Protein AF-A0A7G6E8T7-F1 (afdb_monomer_lite)

Radius of gyration: 18.25 Å; chains: 1; bounding box: 57×19×33 Å

Sequence (57 aa):
MGERTHDYPITFGQANVRGLHVRGKMDKEFNQLMSLYPQPVRHKASVEYLPLPKLKK

pLDDT: mean 79.12, std 14.72, range [41.47, 95.56]

Secondary structure (DSSP, 8-state):
--S--S-PPPPHHHHHHTT--------HHHHHHHHTSPPP--SS-SS---SS-----

InterPro domains:
  IPR002825 Uncharacterized protein MJ0137-like [PF01972] (2-55)

Organism: Thermanaerosceptrum fracticalcis (NCBI:txid1712410)

Structure (mmCIF, N/CA/C/O backbone):
data_AF-A0A7G6E8T7-F1
#
_entry.id   AF-A0A7G6E8T7-F1
#
loop_
_atom_site.group_PDB
_atom_site.id
_atom_site.type_symbol
_atom_site.label_atom_id
_atom_site.label_alt_id
_atom_site.label_comp_id
_atom_site.label_asym_id
_atom_site.label_entity_id
_atom_site.label_seq_id
_atom_site.pdbx_PDB_ins_code
_atom_site.Cartn_x
_atom_site.Cartn_y
_atom_site.Cartn_z
_atom_site.occupancy
_atom_site.B_iso_or_equiv
_atom_site.auth_seq_id
_atom_site.auth_comp_id
_atom_site.auth_asym_id
_atom_site.auth_atom_id
_atom_site.pdbx_PDB_model_num
ATOM 1 N N . MET A 1 1 ? 25.653 -12.360 -9.954 1.00 41.47 1 MET A N 1
ATOM 2 C CA . MET A 1 1 ? 25.157 -10.972 -10.046 1.00 41.47 1 MET A CA 1
ATOM 3 C C . MET A 1 1 ? 23.642 -11.028 -10.046 1.00 41.47 1 MET A C 1
ATOM 5 O O . MET A 1 1 ? 23.084 -11.659 -10.929 1.00 41.47 1 MET A O 1
ATOM 9 N N . GLY A 1 2 ? 22.995 -10.486 -9.018 1.00 57.84 2 GLY A N 1
ATOM 10 C CA . GLY A 1 2 ? 21.540 -10.389 -8.932 1.00 57.84 2 GLY A CA 1
ATOM 11 C C . GLY A 1 2 ? 21.204 -8.916 -8.810 1.00 57.84 2 GLY A C 1
ATOM 12 O O . GLY A 1 2 ? 21.691 -8.261 -7.896 1.00 57.84 2 GLY A O 1
ATOM 13 N N . GLU A 1 3 ? 20.438 -8.386 -9.756 1.00 67.81 3 GLU A N 1
ATOM 14 C CA . GLU A 1 3 ? 20.190 -6.946 -9.897 1.00 67.81 3 GLU A CA 1
ATOM 15 C C . GLU A 1 3 ? 19.490 -6.342 -8.664 1.00 67.81 3 GLU A C 1
ATOM 17 O O . GLU A 1 3 ? 19.504 -5.129 -8.472 1.00 67.81 3 GLU A O 1
ATOM 22 N N . ARG A 1 4 ? 18.879 -7.182 -7.809 1.00 60.12 4 ARG A N 1
ATOM 23 C CA . ARG A 1 4 ? 18.161 -6.794 -6.585 1.00 60.12 4 ARG A CA 1
ATOM 24 C C . ARG A 1 4 ? 18.214 -7.924 -5.550 1.00 60.12 4 ARG A C 1
ATOM 26 O O . ARG A 1 4 ? 17.553 -8.940 -5.726 1.00 60.12 4 ARG A O 1
ATOM 33 N N . THR A 1 5 ? 18.994 -7.755 -4.483 1.00 60.91 5 THR A N 1
ATOM 34 C CA . THR A 1 5 ? 19.150 -8.734 -3.381 1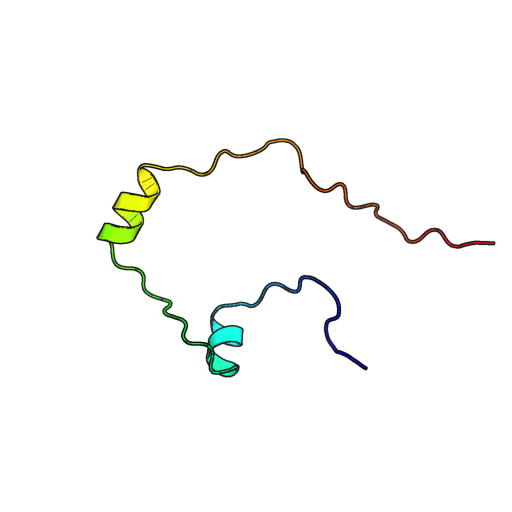.00 60.91 5 THR A CA 1
ATOM 35 C C . THR A 1 5 ? 18.408 -8.338 -2.091 1.00 60.91 5 THR A C 1
ATOM 37 O O . THR A 1 5 ? 18.574 -8.999 -1.070 1.00 60.91 5 THR A O 1
ATOM 40 N N . HIS A 1 6 ? 17.600 -7.270 -2.124 1.00 70.69 6 HIS A N 1
ATOM 41 C CA . HIS A 1 6 ? 16.810 -6.726 -1.003 1.00 70.69 6 HIS A CA 1
ATOM 42 C C . HIS A 1 6 ? 15.335 -6.513 -1.395 1.00 70.69 6 HIS A C 1
ATOM 44 O O . HIS A 1 6 ? 14.952 -6.804 -2.532 1.00 70.69 6 HIS A O 1
ATOM 50 N N . ASP A 1 7 ? 14.538 -5.954 -0.476 1.00 69.56 7 ASP A N 1
ATOM 51 C CA . ASP A 1 7 ? 13.127 -5.585 -0.656 1.00 69.56 7 ASP A CA 1
ATOM 52 C C . ASP A 1 7 ? 12.963 -4.440 -1.665 1.00 69.56 7 ASP A C 1
ATOM 54 O O . ASP A 1 7 ? 12.742 -3.277 -1.327 1.00 69.56 7 ASP A O 1
ATOM 58 N N . TYR A 1 8 ? 13.099 -4.758 -2.948 1.00 79.75 8 TYR A N 1
ATOM 59 C CA . TYR A 1 8 ? 12.756 -3.828 -4.008 1.00 79.75 8 TYR A CA 1
ATOM 60 C C . TYR A 1 8 ? 11.235 -3.834 -4.227 1.00 79.75 8 TYR A C 1
ATOM 62 O O . TYR A 1 8 ? 10.686 -4.880 -4.594 1.00 79.75 8 TYR A O 1
ATOM 70 N N . PRO A 1 9 ? 10.544 -2.689 -4.080 1.00 81.62 9 PRO A N 1
ATOM 71 C CA . PRO A 1 9 ? 9.105 -2.624 -4.294 1.00 81.62 9 PRO A CA 1
ATOM 72 C C . PRO A 1 9 ? 8.775 -2.855 -5.772 1.00 81.62 9 PRO A C 1
ATOM 74 O O . PRO A 1 9 ? 9.198 -2.100 -6.646 1.00 81.62 9 PRO A O 1
ATOM 77 N N . ILE A 1 10 ? 7.996 -3.897 -6.060 1.00 88.00 10 ILE A N 1
ATOM 78 C CA . ILE A 1 10 ? 7.528 -4.195 -7.415 1.00 88.00 10 ILE A CA 1
ATOM 79 C C . ILE A 1 10 ? 6.310 -3.321 -7.707 1.00 88.00 10 ILE A C 1
ATOM 81 O O . ILE A 1 10 ? 5.290 -3.408 -7.024 1.00 88.00 10 ILE A O 1
ATOM 85 N N . THR A 1 11 ? 6.399 -2.485 -8.739 1.00 91.31 11 THR A N 1
ATOM 86 C CA . THR A 1 11 ? 5.254 -1.674 -9.171 1.00 91.31 11 THR A CA 1
ATOM 87 C C . THR A 1 11 ? 4.252 -2.514 -9.963 1.00 91.31 11 THR A C 1
ATOM 89 O O . THR A 1 11 ? 4.604 -3.547 -10.532 1.00 91.31 11 THR A O 1
ATOM 92 N N . PHE A 1 12 ? 3.004 -2.048 -10.075 1.00 92.81 12 PHE A N 1
ATOM 93 C CA . PHE A 1 12 ? 1.978 -2.721 -10.881 1.00 92.81 12 PHE A CA 1
ATOM 94 C C . PHE A 1 12 ? 2.443 -2.998 -12.323 1.00 92.81 12 PHE A C 1
ATOM 96 O O . PHE A 1 12 ? 2.307 -4.116 -12.815 1.00 92.81 12 PHE A O 1
ATOM 103 N N . GLY A 1 13 ? 3.052 -2.005 -12.983 1.00 94.12 13 GLY A N 1
ATOM 104 C CA . GLY A 1 13 ? 3.563 -2.161 -14.348 1.00 94.12 13 GLY A CA 1
ATOM 105 C C . GLY A 1 13 ? 4.667 -3.216 -14.447 1.00 94.12 13 GLY A C 1
ATOM 106 O O . GLY A 1 13 ? 4.649 -4.047 -15.351 1.00 94.12 13 GLY A O 1
ATOM 107 N N . GLN A 1 14 ? 5.587 -3.241 -13.479 1.00 92.88 14 GLN A N 1
ATOM 108 C CA . GLN A 1 14 ? 6.643 -4.254 -13.427 1.00 92.88 14 GLN A CA 1
ATOM 109 C C . GLN A 1 14 ? 6.090 -5.654 -13.162 1.00 92.88 14 GLN A C 1
ATOM 111 O O . GLN A 1 14 ? 6.562 -6.613 -13.766 1.00 92.88 14 GLN A O 1
ATOM 116 N N . ALA A 1 15 ? 5.099 -5.779 -12.278 1.00 93.69 15 ALA A N 1
ATOM 117 C CA . ALA A 1 15 ? 4.439 -7.048 -12.007 1.00 93.69 15 ALA A CA 1
ATOM 118 C C . ALA A 1 15 ? 3.740 -7.595 -13.260 1.00 93.69 15 ALA A C 1
ATOM 120 O O . ALA A 1 15 ? 3.896 -8.773 -13.576 1.00 93.69 15 ALA A O 1
ATOM 121 N N . ASN A 1 16 ? 3.060 -6.727 -14.015 1.00 93.56 16 ASN A N 1
ATOM 122 C CA . ASN A 1 16 ? 2.391 -7.100 -15.259 1.00 93.56 16 ASN A CA 1
ATOM 123 C C . ASN A 1 16 ? 3.385 -7.595 -16.328 1.00 93.56 16 ASN A C 1
ATOM 125 O O . ASN A 1 16 ? 3.197 -8.662 -16.901 1.00 93.56 16 ASN A O 1
ATOM 129 N N . VAL A 1 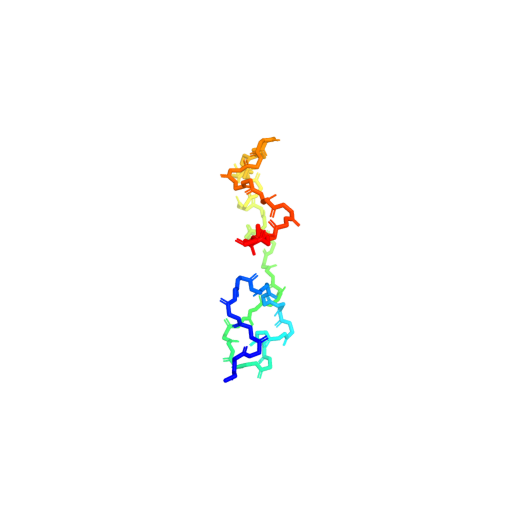17 ? 4.494 -6.874 -16.546 1.00 95.56 17 VAL A N 1
ATOM 130 C CA . VAL A 1 17 ? 5.553 -7.282 -17.499 1.00 95.56 17 VAL A CA 1
ATOM 131 C C . VAL A 1 17 ? 6.195 -8.620 -17.111 1.00 95.56 17 VAL A C 1
ATOM 133 O O . VAL A 1 17 ? 6.605 -9.386 -17.977 1.00 95.56 17 VAL A O 1
ATOM 136 N N . ARG A 1 18 ? 6.259 -8.929 -15.812 1.00 92.88 18 ARG A N 1
ATOM 137 C CA . ARG A 1 18 ? 6.777 -10.204 -15.289 1.00 92.88 18 ARG A CA 1
ATOM 138 C C . ARG A 1 18 ? 5.785 -11.368 -15.404 1.00 92.88 18 ARG A C 1
ATOM 140 O O . ARG A 1 18 ? 6.113 -12.465 -14.964 1.00 92.88 18 ARG A O 1
ATOM 147 N N . GLY A 1 19 ? 4.587 -11.144 -15.948 1.00 94.31 19 GLY A N 1
ATOM 148 C CA . GLY A 1 19 ? 3.547 -12.168 -16.065 1.00 94.31 19 GLY A CA 1
ATOM 149 C C . GLY A 1 19 ? 2.882 -12.529 -14.735 1.00 94.31 19 GLY A C 1
ATOM 150 O O . GLY A 1 19 ? 2.253 -13.579 -14.629 1.00 94.31 19 GLY A O 1
ATOM 151 N N . LEU A 1 20 ? 3.017 -11.687 -13.703 1.00 94.50 20 LEU A N 1
ATOM 152 C CA . LEU A 1 20 ? 2.283 -11.884 -12.457 1.00 94.50 20 LEU A CA 1
ATOM 153 C C . LEU A 1 20 ? 0.805 -11.552 -12.683 1.00 94.50 20 LEU A C 1
ATOM 155 O O . LEU A 1 20 ? 0.474 -10.540 -13.300 1.00 94.50 20 LEU A O 1
ATOM 159 N N . HIS A 1 21 ? -0.087 -12.376 -12.133 1.00 93.62 21 HIS A N 1
ATOM 160 C CA . HIS A 1 21 ? -1.530 -12.144 -12.179 1.00 93.62 21 HIS A CA 1
ATOM 161 C C . HIS A 1 21 ? -1.919 -10.974 -11.268 1.00 93.62 21 HIS A C 1
ATOM 163 O O . HIS A 1 21 ? -2.294 -11.159 -10.111 1.00 93.62 21 HIS A O 1
ATOM 169 N N . VAL A 1 22 ? -1.813 -9.753 -11.790 1.00 93.06 22 VAL A N 1
ATOM 170 C CA . VAL A 1 22 ? -2.149 -8.518 -11.075 1.00 93.06 22 VAL A CA 1
ATOM 171 C C . VAL A 1 22 ? -3.315 -7.787 -11.740 1.00 93.06 22 VAL A C 1
ATOM 173 O O . VAL A 1 22 ? -3.409 -7.716 -12.963 1.00 93.06 22 VAL A O 1
ATOM 176 N N . ARG A 1 23 ? -4.203 -7.194 -10.932 1.00 91.31 23 ARG A N 1
ATOM 177 C CA . ARG A 1 23 ? -5.354 -6.395 -11.389 1.00 91.31 23 ARG A CA 1
ATOM 178 C C . ARG A 1 23 ? -5.272 -4.988 -10.799 1.00 91.31 23 ARG A C 1
ATOM 180 O O . ARG A 1 23 ? -5.219 -4.837 -9.586 1.00 91.31 23 ARG A O 1
ATOM 187 N N . GLY A 1 24 ? -5.261 -3.963 -11.654 1.00 86.44 24 GLY A N 1
ATOM 188 C CA . GLY A 1 24 ? -5.078 -2.566 -11.226 1.00 86.44 24 GLY A CA 1
ATOM 189 C C . GLY A 1 24 ? -6.368 -1.824 -10.861 1.00 86.44 24 GLY A C 1
ATOM 190 O O . GLY A 1 24 ? -6.320 -0.802 -10.185 1.00 86.44 24 GLY A O 1
ATOM 191 N N . LYS A 1 25 ? -7.530 -2.316 -11.302 1.00 87.50 25 LYS A N 1
ATOM 192 C CA . LYS A 1 25 ? -8.836 -1.708 -11.020 1.00 87.50 25 LYS A CA 1
ATOM 193 C C . LYS A 1 25 ? -9.539 -2.526 -9.942 1.00 87.50 25 LYS A C 1
ATOM 195 O O . LYS A 1 25 ? -9.995 -3.633 -10.217 1.00 87.50 25 LYS A O 1
ATOM 200 N N . MET A 1 26 ? -9.572 -1.993 -8.725 1.00 87.75 26 MET A N 1
ATOM 201 C CA . MET A 1 26 ? -10.313 -2.584 -7.611 1.00 87.75 26 MET A CA 1
ATOM 202 C C . MET A 1 26 ? -11.753 -2.083 -7.626 1.00 87.75 26 MET A C 1
ATOM 204 O O . MET A 1 26 ? -11.996 -0.888 -7.802 1.00 87.75 26 MET A O 1
ATOM 208 N N . ASP A 1 27 ? -12.696 -2.997 -7.424 1.00 93.50 27 ASP A N 1
ATOM 209 C CA . ASP A 1 27 ? -14.120 -2.682 -7.392 1.00 93.50 27 ASP A CA 1
ATOM 210 C C . ASP A 1 27 ? -14.445 -1.757 -6.208 1.00 93.50 27 ASP A C 1
ATOM 212 O O . ASP A 1 27 ? -13.798 -1.796 -5.155 1.00 93.50 27 ASP A O 1
ATOM 216 N N . LYS A 1 28 ? -15.447 -0.886 -6.374 1.00 92.62 28 LYS A N 1
ATOM 217 C CA . LYS A 1 28 ? -15.793 0.127 -5.361 1.00 92.62 28 LYS A CA 1
ATOM 218 C C . LYS A 1 28 ? -16.148 -0.505 -4.011 1.00 92.62 28 LYS A C 1
ATOM 220 O O . LYS A 1 28 ? -15.744 0.019 -2.977 1.00 92.62 28 LYS A O 1
ATOM 225 N N . GLU A 1 29 ? -16.837 -1.640 -4.036 1.00 94.00 29 GLU A N 1
ATOM 226 C CA . GLU A 1 29 ? -17.241 -2.400 -2.847 1.00 94.00 29 GLU A CA 1
ATOM 227 C C . GLU A 1 29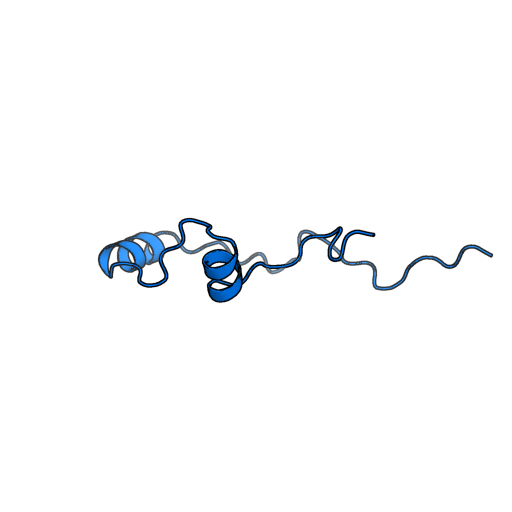 ? -16.037 -2.860 -2.021 1.00 94.00 29 GLU A C 1
ATOM 229 O O . GLU A 1 29 ? -16.059 -2.798 -0.794 1.00 94.00 29 GLU A O 1
ATOM 234 N N . PHE A 1 30 ? -14.937 -3.235 -2.681 1.00 91.19 30 PHE A N 1
ATOM 235 C CA . PHE A 1 30 ? -13.713 -3.619 -1.986 1.00 91.19 30 PHE A CA 1
ATOM 236 C C . PHE A 1 30 ? -13.098 -2.432 -1.240 1.00 91.19 30 PHE A C 1
ATOM 238 O O . PHE A 1 30 ? -12.712 -2.553 -0.080 1.00 91.19 30 PHE A O 1
ATOM 245 N N . ASN A 1 31 ? -13.045 -1.260 -1.877 1.00 89.88 31 ASN A N 1
ATOM 246 C CA . ASN A 1 31 ? -12.552 -0.047 -1.221 1.00 89.88 31 ASN A CA 1
ATOM 247 C C . ASN A 1 31 ? -13.442 0.357 -0.034 1.00 89.88 31 ASN A C 1
ATOM 249 O O . ASN A 1 31 ? -12.931 0.765 1.008 1.00 89.88 31 ASN A O 1
ATOM 253 N N . GLN A 1 32 ? -14.764 0.203 -0.171 1.00 94.00 32 GLN A N 1
ATOM 254 C CA . GLN A 1 32 ? -15.714 0.430 0.921 1.00 94.00 32 GLN A CA 1
ATOM 255 C C . GLN A 1 32 ? -15.454 -0.523 2.091 1.00 94.00 32 GLN A C 1
ATOM 257 O O . GLN A 1 32 ? -15.353 -0.062 3.225 1.00 94.00 32 GLN A O 1
ATOM 262 N N . LEU A 1 33 ? -15.254 -1.817 1.827 1.00 93.19 33 LEU A N 1
ATOM 263 C CA . LEU A 1 33 ? -14.893 -2.790 2.857 1.00 93.19 33 LEU A CA 1
ATOM 264 C C . LEU A 1 33 ? -13.580 -2.412 3.562 1.00 93.19 33 LEU A C 1
ATOM 266 O O . LEU A 1 33 ? -13.524 -2.412 4.788 1.00 93.19 33 LEU A O 1
ATOM 270 N N . MET A 1 34 ? -12.537 -2.050 2.808 1.00 91.12 34 MET A N 1
ATOM 271 C CA . MET A 1 34 ? -11.243 -1.654 3.382 1.00 91.12 34 MET A CA 1
ATOM 272 C C . MET A 1 34 ? -11.340 -0.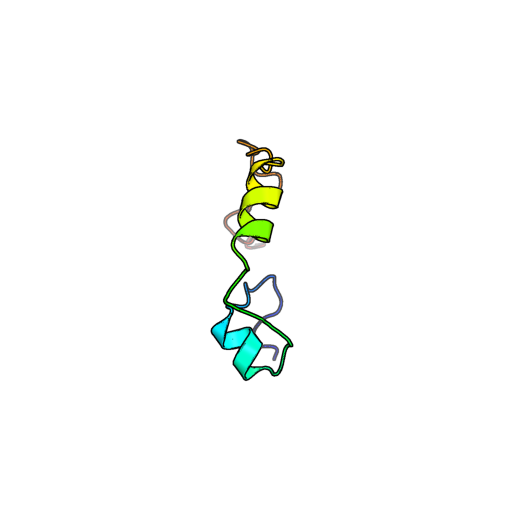397 4.256 1.00 91.12 34 MET A C 1
ATOM 274 O O . MET A 1 34 ? -10.620 -0.288 5.246 1.00 91.12 34 MET A O 1
ATOM 278 N N . SER A 1 35 ? -12.253 0.528 3.943 1.00 91.38 35 SER A N 1
ATOM 279 C CA . SER A 1 35 ? -12.461 1.745 4.743 1.00 91.38 35 SER A CA 1
ATOM 280 C C . SER A 1 35 ? -12.953 1.472 6.171 1.00 91.38 35 SER A C 1
ATOM 282 O O . SER A 1 35 ? -12.724 2.292 7.057 1.00 91.38 35 SER A O 1
ATOM 284 N N . LEU A 1 36 ? -13.569 0.308 6.414 1.00 93.88 36 LEU A N 1
ATOM 285 C CA . LEU A 1 36 ? -14.028 -0.114 7.742 1.00 93.88 36 LEU A CA 1
ATOM 286 C C . LEU A 1 36 ? -12.879 -0.588 8.647 1.00 93.88 36 LEU A C 1
ATOM 288 O O . LEU A 1 36 ? -13.043 -0.643 9.864 1.00 93.88 36 LEU A O 1
ATOM 292 N N . TYR A 1 37 ? -11.720 -0.914 8.066 1.00 92.06 37 TYR A N 1
ATOM 293 C CA . TYR A 1 37 ? -10.563 -1.469 8.770 1.00 92.06 37 TYR A CA 1
ATOM 294 C C . TYR A 1 37 ? -9.294 -0.665 8.453 1.00 92.06 37 TYR A C 1
ATOM 296 O O . TYR A 1 37 ? -8.374 -1.181 7.807 1.00 92.06 37 TYR A O 1
ATOM 304 N N . PRO A 1 38 ? -9.219 0.610 8.878 1.00 85.94 38 PRO A N 1
ATOM 305 C CA . PRO A 1 38 ? -8.039 1.424 8.632 1.00 85.94 38 PRO A CA 1
ATOM 306 C C . PRO A 1 38 ? -6.814 0.789 9.297 1.00 85.94 38 PRO A C 1
ATOM 308 O O . PRO A 1 38 ? -6.842 0.413 10.470 1.00 85.94 38 PRO A O 1
ATOM 311 N N . GLN A 1 39 ? -5.720 0.678 8.543 1.00 85.62 39 GLN A N 1
ATOM 312 C CA . GLN A 1 39 ? -4.464 0.172 9.087 1.00 85.62 39 GLN A CA 1
ATOM 313 C C . GLN A 1 39 ? -3.954 1.142 10.165 1.00 85.62 39 GLN A C 1
ATOM 315 O O . GLN A 1 39 ? -3.865 2.345 9.901 1.00 85.62 39 GLN A O 1
ATOM 320 N N . PRO A 1 40 ? -3.609 0.659 11.372 1.00 80.88 40 PRO A N 1
ATOM 321 C CA . PRO A 1 40 ? -3.102 1.518 12.429 1.00 80.88 40 PRO A CA 1
ATOM 322 C C . PRO A 1 40 ? -1.775 2.138 11.989 1.00 80.88 40 PRO A C 1
ATOM 324 O O . PRO A 1 40 ? -0.784 1.441 11.758 1.00 80.88 40 PRO A O 1
ATOM 327 N N . VAL A 1 41 ? -1.747 3.464 11.883 1.00 76.81 41 VAL A N 1
ATOM 328 C CA . VAL A 1 41 ? -0.533 4.204 11.538 1.00 76.81 41 VAL A CA 1
ATOM 329 C C . VAL A 1 41 ? 0.409 4.138 12.740 1.00 76.81 41 VAL A C 1
ATOM 331 O O . VAL A 1 41 ? 0.254 4.862 13.722 1.00 76.81 41 VAL A O 1
ATOM 334 N N . ARG A 1 42 ? 1.390 3.229 12.708 1.00 65.62 42 ARG A N 1
ATOM 335 C CA . ARG A 1 42 ? 2.463 3.215 13.709 1.00 65.62 42 ARG A CA 1
A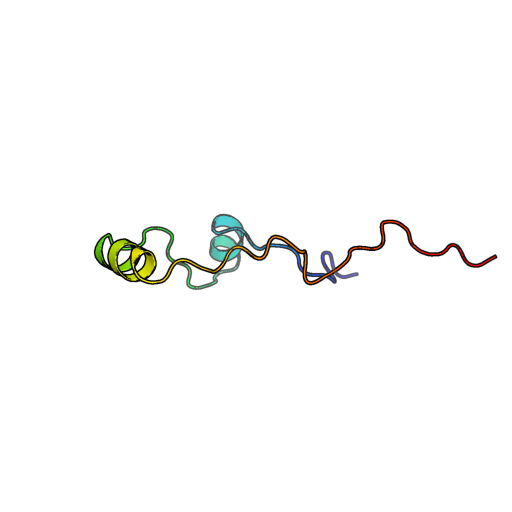TOM 336 C C . ARG A 1 42 ? 3.345 4.444 13.488 1.00 65.62 42 ARG A C 1
ATOM 338 O O . ARG A 1 42 ? 4.113 4.494 12.537 1.00 65.62 42 ARG A O 1
ATOM 345 N N . HIS A 1 43 ? 3.270 5.412 14.400 1.00 67.88 43 HIS A N 1
ATOM 346 C CA . HIS A 1 43 ? 4.133 6.602 14.388 1.00 67.88 43 HIS A CA 1
ATOM 347 C C . HIS A 1 43 ? 5.621 6.293 14.636 1.00 67.88 43 HIS A C 1
ATOM 349 O O . HIS A 1 43 ? 6.473 7.135 14.369 1.00 67.88 43 HIS A O 1
ATOM 355 N N . LYS A 1 44 ? 5.953 5.095 15.136 1.00 65.75 44 LYS A N 1
ATOM 356 C CA . LYS A 1 44 ? 7.333 4.606 15.234 1.00 65.75 44 LYS A CA 1
ATOM 357 C C . LYS A 1 44 ? 7.602 3.579 14.142 1.00 65.75 44 LYS A C 1
ATOM 359 O O . LYS A 1 44 ? 6.888 2.580 14.047 1.00 65.75 44 LYS A O 1
ATOM 364 N N . ALA A 1 45 ? 8.664 3.799 13.372 1.00 61.81 45 ALA A N 1
ATOM 365 C CA . ALA A 1 45 ? 9.207 2.783 12.484 1.00 61.81 45 ALA A CA 1
ATOM 366 C C . ALA A 1 45 ? 9.556 1.532 13.312 1.00 61.81 45 ALA A C 1
ATOM 368 O O . ALA A 1 45 ? 10.293 1.615 14.290 1.00 61.81 45 ALA A O 1
ATOM 369 N N . SER A 1 46 ? 8.998 0.373 12.945 1.00 62.31 46 SER A N 1
ATOM 370 C CA . SER A 1 46 ? 9.346 -0.909 13.583 1.00 62.31 46 SER A CA 1
ATOM 371 C C . SER A 1 46 ? 10.726 -1.414 13.154 1.00 62.31 46 SER A C 1
ATOM 373 O O . SER A 1 46 ? 11.251 -2.344 13.757 1.00 62.31 46 SER A O 1
ATOM 375 N N . VAL A 1 47 ? 11.270 -0.832 12.086 1.00 63.81 47 VAL A N 1
ATOM 376 C CA . VAL A 1 47 ? 12.569 -1.149 11.506 1.00 63.81 47 VAL A CA 1
ATOM 377 C C . VAL A 1 47 ? 13.365 0.147 11.497 1.00 63.81 47 VAL A C 1
ATOM 379 O O . VAL A 1 47 ? 12.979 1.112 10.840 1.00 63.81 47 VAL A O 1
ATOM 382 N N . GLU A 1 48 ? 14.447 0.179 12.264 1.00 70.19 48 GLU A N 1
ATOM 383 C CA . GLU A 1 48 ? 15.364 1.312 12.321 1.00 70.19 48 GLU A CA 1
ATOM 384 C C . GLU A 1 48 ? 16.447 1.099 11.254 1.00 70.19 48 GLU A C 1
ATOM 386 O O . GLU A 1 48 ? 17.213 0.135 11.310 1.00 70.19 48 GLU A O 1
ATOM 391 N N . TYR A 1 49 ? 16.472 1.949 10.226 1.00 64.19 49 TYR A N 1
ATOM 392 C CA . TYR A 1 49 ? 17.465 1.854 9.157 1.00 64.19 49 TYR A CA 1
ATOM 393 C C . TYR A 1 49 ? 18.751 2.550 9.617 1.00 64.19 49 TYR A C 1
ATOM 395 O O . TYR A 1 49 ? 18.776 3.770 9.772 1.00 64.19 49 TYR A O 1
ATOM 403 N N . LEU A 1 50 ? 19.822 1.789 9.855 1.00 70.88 50 LEU A N 1
ATOM 404 C CA . LEU A 1 50 ? 21.136 2.360 10.163 1.00 70.88 50 LEU A CA 1
ATOM 405 C C . LEU A 1 50 ? 21.737 2.949 8.875 1.00 70.88 50 LEU A C 1
ATOM 407 O O . LEU A 1 50 ? 21.962 2.199 7.924 1.00 70.88 50 LEU A O 1
ATOM 411 N N . PRO A 1 51 ? 22.018 4.264 8.809 1.00 62.47 51 PRO A N 1
ATOM 412 C CA . PRO A 1 51 ? 22.287 4.926 7.537 1.00 62.47 51 PRO A CA 1
ATOM 413 C C . PRO A 1 51 ? 23.660 4.637 6.918 1.00 62.47 51 PRO A C 1
ATOM 415 O O . PRO A 1 51 ? 23.910 5.125 5.824 1.00 62.47 51 PRO A O 1
ATOM 418 N N . LEU A 1 52 ? 24.562 3.870 7.541 1.00 64.75 52 LEU A N 1
ATOM 419 C CA . LEU A 1 52 ? 25.894 3.628 6.976 1.00 64.75 52 LEU A CA 1
ATOM 420 C C . LEU A 1 52 ? 26.423 2.224 7.317 1.00 64.75 52 LEU A C 1
ATOM 422 O O . LEU A 1 52 ? 26.324 1.799 8.474 1.00 64.75 52 LEU A O 1
ATOM 426 N N . PRO A 1 53 ? 27.048 1.510 6.359 1.00 64.50 53 PRO A N 1
ATOM 427 C CA . PRO A 1 53 ? 27.840 0.336 6.683 1.00 64.50 53 PRO A CA 1
ATOM 428 C C . PRO A 1 53 ? 29.010 0.762 7.574 1.00 64.50 53 PRO A C 1
ATOM 430 O O . PRO A 1 53 ? 29.726 1.715 7.262 1.00 64.50 53 PRO A O 1
ATOM 433 N N . LYS A 1 54 ? 29.231 0.048 8.684 1.00 61.75 54 LYS A N 1
ATOM 434 C CA . LYS A 1 54 ? 30.450 0.213 9.483 1.00 61.75 54 LYS A CA 1
ATOM 435 C C . LYS A 1 54 ? 31.638 -0.175 8.603 1.00 61.75 54 LYS A C 1
ATOM 437 O O . LYS A 1 54 ? 31.889 -1.363 8.406 1.00 61.75 54 LYS A O 1
ATOM 442 N N . LEU A 1 55 ? 32.359 0.815 8.080 1.00 61.25 55 LEU A N 1
ATOM 443 C CA . LEU A 1 55 ? 33.712 0.619 7.570 1.00 61.25 55 LEU A CA 1
ATOM 444 C C . LEU A 1 55 ? 34.540 0.056 8.729 1.00 61.25 55 LEU A C 1
ATOM 446 O O . LEU A 1 55 ? 34.855 0.771 9.681 1.00 61.25 55 LEU A O 1
ATOM 450 N N . LYS A 1 56 ? 34.818 -1.250 8.694 1.00 54.09 56 LYS A N 1
ATOM 451 C CA . LYS A 1 56 ? 35.811 -1.850 9.583 1.00 54.09 56 LYS A CA 1
ATOM 452 C C . LYS A 1 56 ? 37.174 -1.300 9.156 1.00 54.09 56 LYS A C 1
ATOM 454 O O . LYS A 1 56 ? 37.520 -1.414 7.982 1.00 54.09 56 LYS A O 1
ATOM 459 N N . LYS A 1 57 ? 37.881 -0.659 10.090 1.00 49.59 57 LYS A N 1
ATOM 460 C CA . LYS A 1 57 ? 39.335 -0.493 9.992 1.00 49.59 57 LYS A CA 1
ATOM 461 C C . LYS A 1 57 ? 40.006 -1.835 10.242 1.00 49.59 57 LYS A C 1
ATOM 463 O O . LYS A 1 57 ? 39.436 -2.611 11.046 1.00 49.59 57 LYS A O 1
#

Foldseek 3Di:
DDPDPDPDDQDPVNCVVVVHPDDDDDDPVVVVVVVVPDDPPDPDDPDDDDPDDPPDD

=== Feature glossary ===
Annotated list of the representations used here:

Nearest PDB structures. The Foldseek neighbor list gives the closest experimentally determined structures in the PDB, ranked by structural alignment. TM-score near 1 means near-identical fold; near 0.3 means only rough topology match. This is how one finds what a novel AlphaFold prediction most resembles in the solved-structure universe.

Foldseek 3Di. Foldseek's 3Di representation compresses backbone geometry into a per-residue letter drawn from a learned twenty-state alphabet. It captures the tertiary interaction pattern around each residue — which residues are packed against it in space, regardless of where they are in sequence.

Radius of gyration, Cα contacts, bounding box. Radius of gyration (Rg) is the root-mean-square distance of Cα atoms from their centroid — a single number for overall size and compactness. A globular domain of N residues has Rg ≈ 2.2·N^0.38 Å; an extended or disordered chain has a much larger Rg. The Cα contact count is the number of residue pairs whose Cα atoms are within 8 Å and are more than four positions apart in sequence — a standard proxy for tertiary packing density. The bounding box is the smallest axis-aligned box enclosing all Cα atoms.

InterPro / GO / CATH / organism. The annotation block draws on four external resources. InterPro: which protein families and domains the sequence belongs to. GO: standardized terms for what the protein does, what process it participates in, and where in the cell it acts. CATH: which structural fold it has in the CATH hierarchy. Organism: the species of origin.

mmCIF coordinates. The mmCIF block holds the 3D Cartesian coordinates of each backbone atom (N, Cα, C, O) in ångströms. mmCIF is the PDB's canonical archive format — a tagged-loop text representation of the atomic model.

pLDDT. pLDDT is the predicted lDDT-Cα score: AlphaFold's confidence that the local environment of each residue (all inter-atomic distances within 15 Å) is correctly placed. It is a per-residue number between 0 and 100, with higher meaning more reliable.

Backbone torsions (φ/ψ). φ (phi) and ψ (psi) are the two rotatable backbone dihedrals per residue: φ is the C(i-1)–N–Cα–C torsion, ψ is the N–Cα–C–N(i+1) torsion, both in degrees on (−180°, 180°]. α-helical residues cluster near (−60°, −45°); β-strand residues near (−120°, +130°). A Ramachandran plot is simply a scatter of (φ, ψ) for every residue.

B-factor. For experimental (PDB) structures, the B-factor (tem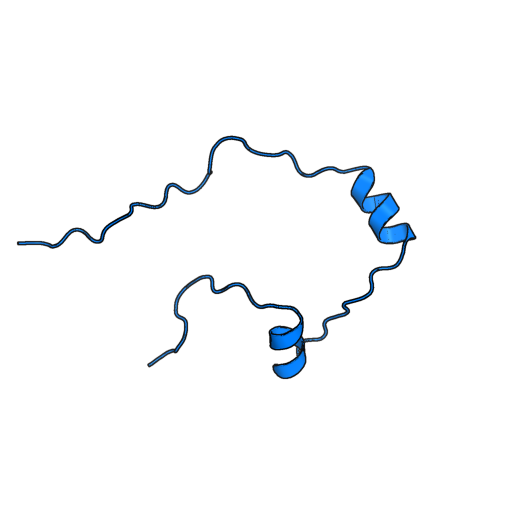perature factor) quantifies the positional spread of each atom in the crystal — a combination of thermal vibration and static disorder — in units of Å². High B-factors mark flexible loops or poorly resolved regions; low B-factors mark the rigid, well-ordered core.

Secondary structure (3-state, P-SEA). SS3 is a coarse helix/strand/coil call (letters a/b/c) made by the P-SEA algorithm from inter-Cα distances and dihedrals. It is less detailed than DSSP but needs only Cα positions.

Predicted aligned error. Predicted aligned error is AlphaFold's pairwise confidence. Unlike pLDDT (per-residue), PAE is per-residue-pair and captures whether two parts of the structure are correctly placed relative to each other. Units are ångströms of expected positional error.

Solvent-accessible surface area. Solvent-accessible surface area (SASA) is the area in Å² traced out by the centre of a 1.4 Å probe sphere (a water molecule) rolled over the protein's van der Waals surface (Shrake–Rupley / Lee–Richards construction). Buried residues have near-zero SASA; fully exposed residues can exceed 200 Å². The total SASA scales roughly with the number of surface residues.

Secondary structure (8-state, DSSP). The SS8 string is DSSP's per-residue secondary-structure call. α-helix (H) means an i→i+4 H-bond ladder; β-strand (E) means the residue participates in a β-sheet; 3₁₀ (G) and π (I) are tighter and wider helices; T/S are turns/bends; '-' is loop.

Rendered structure images. Structure images are PyMOL renders from six orthogonal camera directions. Cartoon representation draws helices as coils and strands as arrows; sticks shows the backbone as bonds; surface shows the solvent-excluded envelope. Rainbow coloring maps sequence position to hue (blue→red, N→C); chain coloring assigns a distinct color per polypeptide.

Sequence. The amino-acid sequence is the protein's primary structure: the linear order of residues from the N-terminus to the C-terminus, written in one-letter code. Everything else here — the 3D coordinates, the secondary structure, the domain annotations — is ultimately a consequence of this string.

Contact-map, Ramachandran, and PAE plots. Three diagnostic plots accompany the record. The Cα contact map visualizes the tertiary structure as a 2D adjacency matrix (8 Å cutoff, sequence-local contacts suppressed). The Ramachandran plot shows the distribution of backbone (φ, ψ) torsions, with points in the α and β basins reflecting secondary structure content. The PAE plot shows AlphaFold's inter-residue confidence as a color matrix.